Protein AF-A0A2G4I6S5-F1 (afdb_monomer_lite)

pLDDT: mean 93.96, std 7.98, range [54.22, 98.25]

Secondary structure (DSSP, 8-state):
--HHHHHHHHHHHHHHHHHHHHHHHHHHHHHHHHHHHHHHHHHHHHHHHHHHH--HHHHHHHHHHHHHHHHHHHHHHHHHT-

Radius of gyration: 21.97 Å; chains: 1; bounding box: 48×15×64 Å

Structure (mmCIF, N/CA/C/O backbone):
data_AF-A0A2G4I6S5-F1
#
_entry.id   AF-A0A2G4I6S5-F1
#
loop_
_atom_site.group_PDB
_atom_site.id
_atom_site.type_symbol
_atom_site.label_atom_id
_atom_site.label_alt_id
_atom_site.label_comp_id
_atom_site.label_asym_id
_atom_site.label_entity_id
_atom_site.label_seq_id
_atom_site.pdbx_PDB_ins_code
_atom_site.Cartn_x
_atom_site.Cartn_y
_atom_site.Cartn_z
_atom_site.occupancy
_atom_site.B_iso_or_equiv
_atom_site.auth_seq_id
_atom_site.auth_comp_id
_atom_site.auth_asym_id
_atom_site.auth_atom_id
_atom_site.pdbx_PDB_model_num
ATOM 1 N N . MET A 1 1 ? 32.992 5.194 -39.275 1.00 54.22 1 MET A N 1
ATOM 2 C CA . MET A 1 1 ? 31.960 4.576 -38.408 1.00 54.22 1 MET A CA 1
ATOM 3 C C . MET A 1 1 ? 30.598 4.906 -38.996 1.00 54.22 1 MET A C 1
ATOM 5 O O . MET A 1 1 ? 30.265 6.077 -39.078 1.00 54.22 1 MET A O 1
ATOM 9 N N . THR A 1 2 ? 29.872 3.909 -39.496 1.00 61.25 2 THR A N 1
ATOM 10 C CA . THR A 1 2 ? 28.616 4.085 -40.242 1.00 61.25 2 THR A CA 1
ATOM 11 C C . THR A 1 2 ? 27.431 4.362 -39.313 1.00 61.25 2 THR A C 1
ATOM 13 O O . THR A 1 2 ? 27.378 3.873 -38.184 1.00 61.25 2 THR A O 1
ATOM 16 N N . THR A 1 3 ? 26.452 5.128 -39.794 1.00 69.88 3 THR A N 1
ATOM 17 C CA . THR A 1 3 ? 25.210 5.524 -39.098 1.00 69.88 3 THR A CA 1
ATOM 18 C C . THR A 1 3 ? 24.448 4.334 -38.496 1.00 69.88 3 THR A C 1
ATOM 20 O O . THR A 1 3 ? 23.828 4.448 -37.440 1.00 69.88 3 THR A O 1
ATOM 23 N N . GLN A 1 4 ? 24.572 3.157 -39.114 1.00 73.25 4 GLN A N 1
ATOM 24 C CA . GLN A 1 4 ? 24.003 1.892 -38.647 1.00 73.25 4 GLN A CA 1
ATOM 25 C C . GLN A 1 4 ? 24.547 1.459 -37.271 1.00 73.25 4 GLN A C 1
ATOM 27 O O . GLN A 1 4 ? 23.779 1.016 -36.419 1.00 73.25 4 GLN A O 1
ATOM 32 N N . ASN A 1 5 ? 25.843 1.665 -37.002 1.00 75.06 5 ASN A N 1
ATOM 33 C CA . ASN A 1 5 ? 26.452 1.335 -35.708 1.00 75.06 5 ASN A CA 1
ATOM 34 C C . ASN A 1 5 ? 25.972 2.270 -34.590 1.00 75.06 5 ASN A C 1
ATOM 36 O O . ASN A 1 5 ? 25.790 1.837 -33.454 1.00 75.06 5 ASN A O 1
ATOM 40 N N . PHE A 1 6 ? 25.733 3.546 -34.902 1.00 75.44 6 PHE A N 1
ATOM 41 C CA . PHE A 1 6 ? 25.166 4.496 -33.943 1.00 75.44 6 PHE A CA 1
ATOM 42 C C . PHE A 1 6 ? 23.712 4.163 -33.606 1.00 75.44 6 PHE A C 1
ATOM 44 O O . PHE A 1 6 ? 23.337 4.201 -32.434 1.00 75.44 6 PHE A O 1
ATOM 51 N N . ASN A 1 7 ? 22.923 3.772 -34.609 1.00 85.00 7 ASN A N 1
ATOM 52 C CA . ASN A 1 7 ? 21.532 3.383 -34.408 1.00 85.00 7 ASN A CA 1
ATOM 53 C C . ASN A 1 7 ? 21.427 2.110 -33.547 1.00 85.00 7 ASN A C 1
ATOM 55 O O . ASN A 1 7 ? 20.659 2.073 -32.589 1.00 85.00 7 ASN A O 1
ATOM 59 N N . ASN A 1 8 ? 22.291 1.117 -33.792 1.00 90.69 8 ASN A N 1
ATOM 60 C CA . ASN A 1 8 ? 22.353 -0.097 -32.973 1.00 90.69 8 ASN A CA 1
ATOM 61 C C . ASN A 1 8 ? 22.689 0.210 -31.499 1.00 90.69 8 ASN A C 1
ATOM 63 O O . ASN A 1 8 ? 22.000 -0.243 -30.589 1.00 90.69 8 ASN A O 1
ATOM 67 N N . ARG A 1 9 ? 23.683 1.075 -31.244 1.00 92.31 9 ARG A N 1
ATOM 68 C CA . ARG A 1 9 ? 24.035 1.502 -29.875 1.00 92.31 9 ARG A CA 1
ATOM 69 C C . ARG A 1 9 ? 22.908 2.271 -29.180 1.00 92.31 9 ARG A C 1
ATOM 71 O O . ARG A 1 9 ? 22.738 2.143 -27.967 1.00 92.31 9 ARG A O 1
ATOM 78 N N . PHE A 1 10 ? 22.152 3.086 -29.917 1.00 94.50 10 PHE A N 1
ATOM 79 C CA . PHE A 1 10 ? 21.003 3.806 -29.367 1.00 94.50 10 PHE A CA 1
ATOM 80 C C . PHE A 1 10 ? 19.880 2.845 -28.965 1.00 94.50 10 PHE A C 1
ATOM 82 O O . PHE A 1 10 ? 19.365 2.939 -27.847 1.00 94.50 10 PHE A O 1
ATOM 89 N N . VAL A 1 11 ? 19.551 1.894 -29.843 1.00 95.62 11 VAL A N 1
ATOM 90 C CA . VAL A 1 11 ? 18.566 0.840 -29.573 1.00 95.62 11 VAL A CA 1
ATOM 91 C C . VAL A 1 11 ? 18.988 0.013 -28.361 1.00 95.62 11 VAL A C 1
ATOM 93 O O . VAL A 1 11 ? 18.204 -0.130 -27.426 1.00 95.62 11 VAL A O 1
ATOM 96 N N . GLU A 1 12 ? 20.241 -0.442 -28.307 1.00 95.69 12 GLU A N 1
ATOM 97 C CA . GLU A 1 12 ? 20.764 -1.207 -27.172 1.00 95.69 12 GLU A CA 1
ATOM 98 C C . GLU A 1 12 ? 20.640 -0.429 -25.854 1.00 95.69 12 GLU A C 1
ATOM 100 O O . GLU A 1 12 ? 20.156 -0.956 -24.852 1.00 95.69 12 GLU A O 1
ATOM 105 N N . ARG A 1 13 ? 21.015 0.857 -25.846 1.00 96.38 13 ARG A N 1
ATOM 106 C CA . ARG A 1 13 ? 20.890 1.708 -24.655 1.00 96.38 13 ARG A CA 1
ATOM 107 C C . ARG A 1 13 ? 19.435 1.857 -24.215 1.00 96.38 13 ARG A C 1
ATOM 109 O O . ARG A 1 13 ? 19.164 1.843 -23.015 1.00 96.38 13 ARG A O 1
ATOM 116 N N . ARG A 1 14 ? 18.504 2.016 -25.160 1.00 96.56 14 ARG A N 1
ATOM 117 C CA . ARG A 1 14 ? 17.071 2.136 -24.861 1.00 96.56 14 ARG A CA 1
ATOM 118 C C . ARG A 1 14 ? 16.509 0.829 -24.303 1.00 96.56 14 ARG A C 1
ATOM 120 O O . ARG A 1 14 ? 15.808 0.879 -23.300 1.00 96.56 14 ARG A O 1
ATOM 127 N N . LEU A 1 15 ? 16.875 -0.314 -24.882 1.00 97.25 15 LEU A N 1
ATOM 128 C CA . LEU A 1 15 ? 16.487 -1.637 -24.384 1.00 97.25 15 LEU A CA 1
ATOM 129 C C . LEU A 1 15 ? 17.034 -1.894 -22.979 1.00 97.25 15 LEU A C 1
ATOM 131 O O . LEU A 1 15 ? 16.286 -2.306 -22.100 1.00 97.25 15 LEU A O 1
ATOM 135 N N . ARG A 1 16 ? 18.312 -1.586 -22.729 1.00 97.75 16 ARG A N 1
ATOM 136 C CA . ARG A 1 16 ? 18.916 -1.718 -21.393 1.00 97.75 16 ARG A CA 1
ATOM 137 C C . ARG A 1 16 ? 18.178 -0.882 -20.349 1.00 97.75 16 ARG A C 1
ATOM 139 O O . ARG A 1 16 ? 17.915 -1.384 -19.263 1.00 97.75 16 ARG A O 1
ATOM 146 N N . ARG A 1 17 ? 17.817 0.360 -20.689 1.00 97.25 17 ARG A N 1
ATOM 147 C CA . ARG A 1 17 ? 17.006 1.222 -19.816 1.00 97.25 17 ARG A CA 1
ATOM 148 C C . ARG A 1 17 ? 15.620 0.635 -19.571 1.00 97.25 17 ARG A C 1
ATOM 150 O O . ARG A 1 17 ? 15.237 0.523 -18.421 1.00 97.25 17 ARG A O 1
ATOM 157 N N . GLY A 1 18 ? 14.915 0.211 -20.621 1.00 97.44 18 GLY A N 1
ATOM 158 C CA . GLY A 1 18 ? 13.587 -0.395 -20.486 1.00 97.44 18 GLY A CA 1
ATOM 159 C C . GLY A 1 18 ? 13.598 -1.636 -19.592 1.00 97.44 18 GLY A C 1
ATOM 160 O O . GLY A 1 18 ? 12.790 -1.742 -18.679 1.00 97.44 18 GLY A O 1
ATOM 161 N N . THR A 1 19 ? 14.570 -2.531 -19.782 1.00 97.62 19 THR A N 1
ATOM 162 C CA . THR A 1 19 ? 14.740 -3.713 -18.926 1.00 97.62 19 THR A CA 1
ATOM 163 C C . THR A 1 19 ? 15.044 -3.341 -17.477 1.00 97.62 19 THR A C 1
ATOM 165 O O . THR A 1 19 ? 14.566 -4.018 -16.571 1.00 97.62 19 THR A O 1
ATOM 168 N N . GLN A 1 20 ? 15.835 -2.290 -17.246 1.00 98.12 20 GLN A N 1
ATOM 169 C CA . GLN A 1 20 ? 16.128 -1.810 -15.897 1.00 98.12 20 GLN A CA 1
ATOM 170 C C . GLN A 1 20 ? 14.867 -1.257 -15.222 1.00 98.12 20 GLN A C 1
ATOM 172 O O . GLN A 1 20 ? 14.517 -1.724 -14.144 1.00 98.12 20 GLN A O 1
ATOM 177 N N . THR A 1 21 ? 14.128 -0.376 -15.900 1.00 97.12 21 THR A N 1
ATOM 178 C CA . THR A 1 21 ? 12.855 0.169 -15.403 1.00 97.12 21 THR A CA 1
ATOM 179 C C . THR A 1 21 ? 11.831 -0.935 -15.128 1.00 97.12 21 THR A C 1
ATOM 181 O O . THR A 1 21 ? 11.165 -0.922 -14.102 1.00 97.12 21 THR A O 1
ATOM 184 N N . MET A 1 22 ? 11.740 -1.949 -15.993 1.00 97.19 22 MET A N 1
ATOM 185 C CA . MET A 1 22 ? 10.863 -3.101 -15.761 1.00 97.19 22 MET A CA 1
ATOM 186 C C . MET A 1 22 ? 11.235 -3.906 -14.512 1.00 97.19 22 MET A C 1
ATOM 188 O O . MET A 1 22 ? 10.352 -4.481 -13.882 1.00 97.19 22 MET A O 1
ATOM 192 N N . ARG A 1 23 ? 12.526 -4.023 -14.180 1.00 98.06 23 ARG A N 1
ATOM 193 C CA . ARG A 1 23 ? 12.952 -4.705 -12.949 1.00 98.06 23 ARG A CA 1
ATOM 194 C C . ARG A 1 23 ? 12.569 -3.888 -11.726 1.00 98.06 23 ARG A C 1
ATOM 196 O O . ARG A 1 23 ? 11.967 -4.443 -10.821 1.00 98.06 23 ARG A O 1
ATOM 203 N N . GLU A 1 24 ? 12.839 -2.587 -11.763 1.00 97.75 24 GLU A N 1
ATOM 204 C CA . GLU A 1 24 ? 12.493 -1.653 -10.689 1.00 97.75 24 GLU A CA 1
ATOM 205 C C . GLU A 1 24 ? 10.98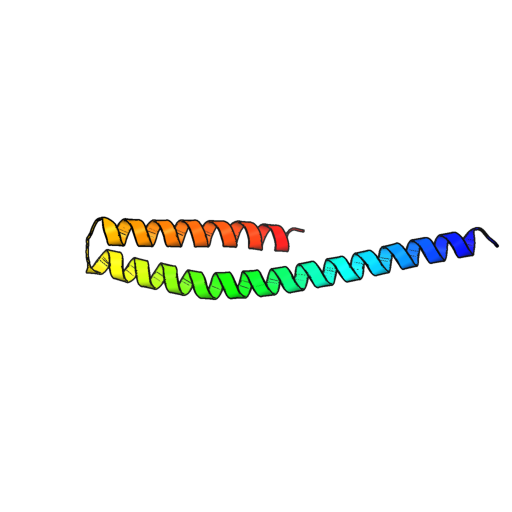8 -1.679 -10.394 1.00 97.75 24 GLU A C 1
ATOM 207 O O . GLU A 1 24 ? 10.604 -1.934 -9.258 1.00 97.75 24 GLU A O 1
ATOM 212 N N . LEU A 1 25 ? 10.135 -1.561 -11.419 1.00 97.62 25 LEU A N 1
ATOM 213 C CA . LEU A 1 25 ? 8.676 -1.625 -11.249 1.00 97.62 25 LEU A CA 1
ATOM 214 C C . LEU A 1 25 ? 8.197 -2.970 -10.687 1.00 97.62 25 LEU A C 1
ATOM 216 O O . LEU A 1 25 ? 7.266 -3.012 -9.889 1.00 97.62 25 LEU A O 1
ATOM 220 N N . ARG A 1 26 ? 8.821 -4.088 -11.079 1.00 97.88 26 ARG A N 1
ATOM 221 C CA . ARG A 1 26 ? 8.480 -5.412 -10.530 1.00 97.88 26 ARG A CA 1
ATOM 222 C C . ARG A 1 26 ? 8.865 -5.537 -9.062 1.00 97.88 26 ARG A C 1
ATOM 224 O O . ARG A 1 26 ? 8.098 -6.107 -8.289 1.00 97.88 26 ARG A O 1
ATOM 231 N N . ASP A 1 27 ? 10.032 -5.023 -8.691 1.00 98.25 27 ASP A N 1
ATOM 232 C CA . ASP A 1 27 ? 10.482 -5.021 -7.302 1.00 98.25 27 ASP A CA 1
ATOM 233 C C . ASP A 1 27 ? 9.573 -4.138 -6.442 1.00 98.25 27 ASP A C 1
ATOM 235 O O . ASP A 1 27 ? 9.157 -4.548 -5.360 1.00 98.25 27 ASP A O 1
ATOM 239 N N . GLU A 1 28 ? 9.190 -2.971 -6.953 1.00 97.81 28 GLU A N 1
ATOM 240 C CA . GLU A 1 28 ? 8.287 -2.033 -6.287 1.00 97.81 28 GLU A CA 1
ATOM 241 C C . GLU A 1 28 ? 6.867 -2.607 -6.141 1.00 97.81 28 GLU A C 1
ATOM 243 O O . GLU A 1 28 ? 6.268 -2.534 -5.066 1.00 97.81 28 GLU A O 1
ATOM 248 N N . LEU A 1 29 ? 6.351 -3.288 -7.172 1.00 98.00 29 LEU A N 1
ATOM 249 C CA . LEU A 1 29 ? 5.091 -4.036 -7.098 1.00 98.00 29 LEU A CA 1
ATOM 250 C C . LEU A 1 29 ? 5.143 -5.148 -6.049 1.00 98.00 29 LEU A C 1
ATOM 252 O O . LEU A 1 29 ? 4.189 -5.315 -5.289 1.00 98.00 29 LEU A O 1
ATOM 256 N N . ARG A 1 30 ? 6.246 -5.901 -5.977 1.00 98.25 30 ARG A N 1
ATOM 257 C CA . ARG A 1 30 ? 6.422 -6.949 -4.964 1.00 98.25 30 ARG A CA 1
ATOM 258 C C . ARG A 1 30 ? 6.401 -6.354 -3.555 1.00 98.25 30 ARG A C 1
ATOM 260 O O . ARG A 1 30 ? 5.643 -6.824 -2.714 1.00 98.25 30 ARG A O 1
ATOM 267 N N . ILE A 1 31 ? 7.184 -5.302 -3.318 1.00 97.88 31 ILE A N 1
ATOM 268 C CA . ILE A 1 31 ? 7.275 -4.634 -2.012 1.00 97.88 31 ILE A CA 1
ATOM 269 C C . ILE A 1 31 ? 5.913 -4.077 -1.590 1.00 97.88 31 ILE A C 1
ATOM 271 O O . ILE A 1 31 ? 5.471 -4.311 -0.469 1.00 97.88 31 ILE A O 1
ATOM 275 N N . THR A 1 32 ? 5.221 -3.372 -2.485 1.00 97.62 32 THR A N 1
ATOM 276 C CA . THR A 1 32 ? 3.902 -2.800 -2.173 1.00 97.62 32 THR A CA 1
ATOM 277 C C . THR A 1 32 ? 2.842 -3.872 -1.939 1.00 97.62 32 THR A C 1
ATOM 279 O O . THR A 1 32 ? 1.980 -3.685 -1.086 1.00 97.62 32 THR A O 1
ATOM 282 N N . SER A 1 33 ? 2.931 -5.020 -2.617 1.00 98.12 33 SER A N 1
ATOM 283 C CA . SER A 1 33 ? 2.058 -6.172 -2.343 1.00 98.12 33 SER A CA 1
ATOM 284 C C . SER A 1 33 ? 2.286 -6.740 -0.938 1.00 98.12 33 SER A C 1
ATOM 286 O O . SER A 1 33 ? 1.328 -7.021 -0.223 1.00 98.12 33 SER A O 1
ATOM 288 N N . GLU A 1 34 ? 3.548 -6.879 -0.518 1.00 97.94 34 GLU A N 1
ATOM 289 C CA . GLU A 1 34 ? 3.909 -7.338 0.833 1.00 97.94 34 GLU A CA 1
ATOM 290 C C . GLU A 1 34 ? 3.429 -6.351 1.909 1.00 97.94 34 GLU A C 1
ATOM 292 O O . GLU A 1 34 ? 2.870 -6.759 2.927 1.00 97.94 34 GLU A O 1
ATOM 297 N N . GLN A 1 35 ? 3.589 -5.048 1.664 1.00 97.25 35 GLN A N 1
ATOM 298 C CA . GLN A 1 35 ? 3.100 -3.996 2.557 1.00 97.25 35 GLN A CA 1
ATOM 299 C C . GLN A 1 35 ? 1.575 -4.004 2.683 1.00 97.25 35 GLN A C 1
ATOM 301 O O . GLN A 1 35 ? 1.069 -3.875 3.796 1.00 97.25 35 GLN A O 1
ATOM 306 N N . LEU A 1 36 ? 0.846 -4.175 1.574 1.00 97.56 36 LEU A N 1
ATOM 307 C CA . LEU A 1 36 ? -0.615 -4.273 1.592 1.00 97.56 36 LEU A CA 1
ATOM 308 C C . LEU A 1 36 ? -1.083 -5.437 2.460 1.00 97.56 36 LEU A C 1
ATOM 310 O O . LEU A 1 36 ? -1.896 -5.221 3.351 1.00 97.56 36 LEU A O 1
ATOM 314 N N . ALA A 1 37 ? -0.519 -6.630 2.259 1.00 96.88 37 ALA A N 1
ATOM 315 C CA . ALA A 1 37 ? -0.894 -7.810 3.034 1.00 96.88 37 ALA A CA 1
ATOM 316 C C . ALA A 1 37 ? -0.658 -7.617 4.544 1.00 96.88 37 ALA A C 1
ATOM 318 O O . ALA A 1 37 ? -1.488 -8.011 5.360 1.00 96.88 37 ALA A O 1
ATOM 319 N N . PHE A 1 38 ? 0.459 -6.988 4.923 1.00 96.44 38 PHE A N 1
ATOM 320 C CA . PHE A 1 38 ? 0.755 -6.690 6.325 1.00 96.44 38 PHE A CA 1
ATOM 321 C C . PHE A 1 38 ? -0.233 -5.674 6.920 1.00 96.44 38 PHE A C 1
ATOM 323 O O . PHE A 1 38 ? -0.797 -5.895 7.990 1.00 96.44 38 PHE A O 1
ATOM 330 N N . ILE A 1 39 ? -0.467 -4.565 6.218 1.00 96.12 39 ILE A N 1
ATOM 331 C CA . ILE A 1 39 ? -1.260 -3.442 6.735 1.00 96.12 39 ILE A CA 1
ATOM 332 C C . ILE A 1 39 ? -2.754 -3.759 6.736 1.00 96.12 39 ILE A C 1
ATOM 334 O O . ILE A 1 39 ? -3.471 -3.275 7.605 1.00 96.12 39 ILE A O 1
ATOM 338 N N . GLU A 1 40 ? -3.227 -4.588 5.809 1.00 96.94 40 GLU A N 1
ATOM 339 C CA . GLU A 1 40 ? -4.594 -5.110 5.828 1.00 96.94 40 GLU A CA 1
ATOM 340 C C . GLU A 1 40 ? -4.854 -5.921 7.107 1.00 96.94 40 GLU A C 1
ATOM 342 O O . GLU A 1 40 ? -5.867 -5.707 7.773 1.00 96.94 40 GLU A O 1
ATOM 347 N N . GLY A 1 41 ? -3.899 -6.766 7.513 1.00 95.88 41 GLY A N 1
ATOM 348 C CA . GLY A 1 41 ? -3.961 -7.482 8.790 1.00 95.88 41 GLY A CA 1
ATOM 349 C C . GLY A 1 41 ? -4.013 -6.541 9.999 1.00 95.88 41 GLY A C 1
ATOM 350 O O . GLY A 1 41 ? -4.885 -6.684 10.854 1.00 95.88 41 GLY A O 1
ATOM 351 N N . GLU A 1 42 ? -3.137 -5.535 10.039 1.00 96.44 42 GLU A N 1
ATOM 352 C CA . GLU A 1 42 ? -3.108 -4.522 11.108 1.00 96.44 42 GLU A CA 1
ATOM 353 C C . GLU A 1 42 ? -4.403 -3.695 11.178 1.00 96.44 42 GLU A C 1
ATOM 355 O O . GLU A 1 42 ? -4.921 -3.415 12.262 1.00 96.44 42 GLU A O 1
ATOM 360 N N . ALA A 1 43 ? -4.940 -3.288 10.025 1.00 96.06 43 ALA A N 1
ATOM 361 C CA . ALA A 1 43 ? -6.181 -2.525 9.950 1.00 96.06 43 ALA A CA 1
ATOM 362 C C . ALA A 1 43 ? -7.368 -3.341 10.477 1.00 96.06 43 ALA A C 1
ATOM 364 O O . ALA A 1 43 ? -8.195 -2.794 11.210 1.00 96.06 43 ALA A O 1
ATOM 365 N N . HIS A 1 44 ? -7.411 -4.639 10.163 1.00 96.25 44 HIS A N 1
ATOM 366 C CA . HIS A 1 44 ? -8.439 -5.552 10.651 1.00 96.25 44 HIS A CA 1
ATOM 367 C C . HIS A 1 44 ? -8.321 -5.827 12.159 1.00 96.25 44 HIS A C 1
ATOM 369 O O . HIS A 1 44 ? -9.326 -5.842 12.869 1.00 96.25 44 HIS A O 1
ATOM 375 N N . GLU A 1 45 ? -7.108 -5.972 12.701 1.00 96.38 45 GLU A N 1
ATOM 376 C CA . GLU A 1 45 ? -6.936 -6.094 14.155 1.00 96.38 45 GLU A CA 1
ATOM 377 C C . GLU A 1 45 ? -7.442 -4.836 14.881 1.00 96.38 45 GLU A C 1
ATOM 379 O O . GLU A 1 45 ? -8.160 -4.923 15.883 1.00 96.38 45 GLU A O 1
ATOM 384 N N . LYS A 1 46 ? -7.109 -3.651 14.360 1.00 96.00 46 LYS A N 1
ATOM 385 C CA . LYS A 1 46 ? -7.564 -2.376 14.927 1.00 96.00 46 LYS A CA 1
ATOM 386 C C . LYS A 1 46 ? -9.070 -2.175 14.790 1.00 96.00 46 LYS A C 1
ATOM 388 O O . LYS A 1 46 ? -9.674 -1.628 15.706 1.00 96.00 46 LYS A O 1
ATOM 393 N N . GLU A 1 47 ? -9.678 -2.649 13.704 1.00 95.44 47 GLU A N 1
ATOM 394 C CA . GLU A 1 47 ? -11.138 -2.691 13.537 1.00 95.44 47 GLU A CA 1
ATOM 395 C C . GLU A 1 47 ? -11.787 -3.498 14.668 1.00 95.44 47 GLU A C 1
ATOM 397 O O . GLU A 1 47 ? -12.634 -2.986 15.401 1.00 95.44 47 GLU A O 1
ATOM 402 N N . MET A 1 48 ? -11.314 -4.731 14.879 1.00 96.44 48 MET A N 1
ATOM 403 C CA . MET A 1 48 ? -11.790 -5.604 15.953 1.00 96.44 48 MET A CA 1
ATOM 404 C C . MET A 1 48 ? -11.613 -4.951 17.329 1.00 96.44 48 MET A C 1
ATOM 406 O O . MET A 1 48 ? -12.517 -4.990 18.164 1.00 96.44 48 MET A O 1
ATOM 410 N N . ARG A 1 49 ? -10.469 -4.298 17.568 1.00 95.56 49 ARG A N 1
ATOM 411 C CA . ARG A 1 49 ? -10.205 -3.571 18.816 1.00 95.56 49 ARG A CA 1
ATOM 412 C C . ARG A 1 49 ? -11.152 -2.389 19.006 1.00 95.56 49 ARG A C 1
ATOM 414 O O . ARG A 1 49 ? -11.667 -2.219 20.106 1.00 95.56 49 ARG A O 1
ATOM 421 N N . ALA A 1 50 ? -11.400 -1.599 17.965 1.00 95.75 50 ALA A N 1
ATOM 422 C CA . ALA A 1 50 ? -12.325 -0.471 18.012 1.00 95.75 50 ALA A CA 1
ATOM 423 C C . ALA A 1 50 ? -13.755 -0.926 18.332 1.00 95.75 50 ALA A C 1
ATOM 425 O O . ALA A 1 50 ? -14.422 -0.302 19.157 1.00 95.75 50 ALA A O 1
ATOM 426 N N . MET A 1 51 ? -14.190 -2.046 17.747 1.00 94.75 51 MET A N 1
ATOM 427 C CA . MET A 1 51 ? -15.502 -2.638 18.016 1.00 94.75 51 MET A CA 1
ATOM 428 C C . MET A 1 51 ? -15.643 -3.167 19.446 1.00 94.75 51 MET A C 1
ATOM 430 O O . MET A 1 51 ? -16.722 -3.075 20.016 1.00 94.75 51 MET A O 1
ATOM 434 N N . VAL A 1 52 ? -14.582 -3.741 20.019 1.00 95.19 52 VAL A N 1
ATOM 435 C CA . VAL A 1 52 ? -14.632 -4.345 21.363 1.00 95.19 52 VAL A CA 1
ATOM 436 C C . VAL A 1 52 ? -14.433 -3.309 22.466 1.00 95.19 52 VAL A C 1
ATOM 438 O O . VAL A 1 52 ? -15.071 -3.389 23.512 1.00 95.19 52 VAL A O 1
ATOM 441 N N . ALA A 1 53 ? -13.513 -2.365 22.269 1.00 91.75 53 ALA A N 1
ATOM 442 C CA . ALA A 1 53 ? -13.188 -1.363 23.276 1.00 91.75 53 ALA A CA 1
ATOM 443 C C . ALA A 1 53 ? -14.204 -0.214 23.302 1.00 91.75 53 ALA A C 1
ATOM 445 O O . ALA A 1 53 ? -14.365 0.417 24.343 1.00 91.75 53 ALA A O 1
ATOM 446 N N . GLU A 1 54 ? -14.849 0.076 22.164 1.00 86.38 54 GLU A N 1
ATOM 447 C CA . GLU A 1 54 ? -15.812 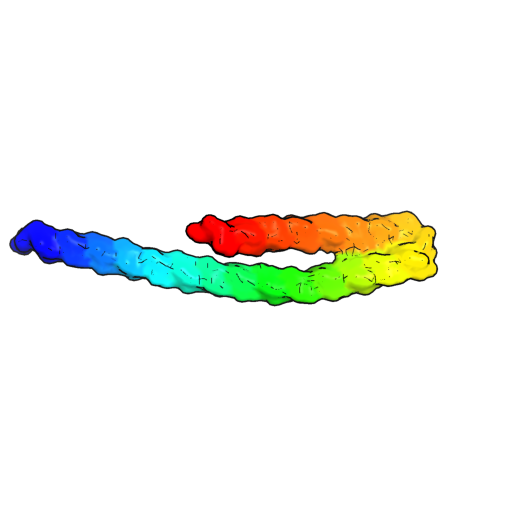1.173 21.988 1.00 86.38 54 GLU A CA 1
ATOM 448 C C . GLU A 1 54 ? -15.277 2.539 22.472 1.00 86.38 54 GLU A C 1
ATOM 450 O O . GLU A 1 54 ? -16.028 3.437 22.861 1.00 86.38 54 GLU A O 1
ATOM 455 N N . THR A 1 55 ? -13.952 2.720 22.452 1.00 94.31 55 THR A N 1
ATOM 456 C CA . THR A 1 55 ? -13.296 3.971 22.840 1.00 94.31 55 THR A CA 1
ATOM 457 C C . THR A 1 55 ? -13.007 4.841 21.621 1.00 94.31 55 THR A C 1
ATOM 459 O O . THR A 1 55 ? -12.720 4.355 20.525 1.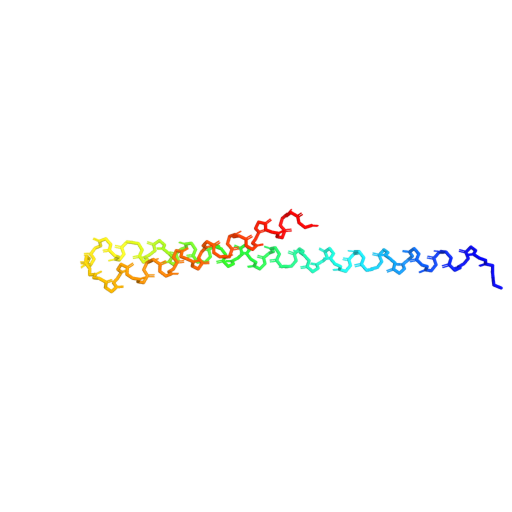00 94.31 55 THR A O 1
ATOM 462 N N . ALA A 1 56 ? -13.029 6.162 21.822 1.00 92.81 56 ALA A N 1
ATOM 463 C CA . ALA A 1 56 ? -12.690 7.125 20.772 1.00 92.81 56 ALA A CA 1
ATOM 464 C C . ALA A 1 56 ? -11.253 6.949 20.246 1.00 92.81 56 ALA A C 1
ATOM 466 O O . ALA A 1 56 ? -11.003 7.157 19.063 1.00 92.81 56 ALA A O 1
ATOM 467 N N . ASP A 1 57 ? -10.331 6.543 21.119 1.00 95.94 57 ASP A N 1
ATOM 468 C CA . ASP A 1 57 ? -8.924 6.319 20.782 1.00 95.94 57 ASP A CA 1
ATOM 469 C C . ASP A 1 57 ? -8.754 5.108 19.850 1.00 95.94 57 ASP A C 1
ATOM 471 O O . ASP A 1 57 ? -8.158 5.219 18.783 1.00 95.94 57 ASP A O 1
ATOM 475 N N . ALA A 1 58 ? -9.402 3.979 20.166 1.00 94.44 58 ALA A N 1
ATOM 476 C CA . ALA A 1 58 ? -9.365 2.795 19.309 1.00 94.44 58 ALA A CA 1
ATOM 477 C C . ALA A 1 58 ? -10.021 3.050 17.937 1.00 94.44 58 ALA A C 1
ATOM 479 O O . ALA A 1 58 ? -9.529 2.578 16.911 1.00 94.44 58 ALA A O 1
ATOM 480 N N . ALA A 1 59 ? -11.100 3.841 17.895 1.00 94.31 59 ALA A N 1
ATOM 481 C CA . ALA A 1 59 ? -11.721 4.261 16.640 1.00 94.31 59 ALA A CA 1
ATOM 482 C C . ALA A 1 59 ? -10.789 5.149 15.791 1.00 94.31 59 ALA A C 1
ATOM 484 O O . ALA A 1 59 ? -10.750 5.008 14.565 1.00 94.31 59 ALA A O 1
ATOM 485 N N . LEU A 1 60 ? -10.019 6.040 16.428 1.00 96.81 60 LEU A N 1
ATOM 486 C CA . LEU A 1 60 ? -9.028 6.870 15.748 1.00 96.81 60 LEU A CA 1
ATOM 487 C C . LEU A 1 60 ? -7.901 6.013 15.155 1.00 96.81 60 LEU A C 1
ATOM 489 O O . LEU A 1 60 ? -7.605 6.154 13.968 1.00 96.81 60 LEU A O 1
ATOM 493 N N . GLU A 1 61 ? -7.334 5.088 15.935 1.00 95.62 61 GLU A N 1
ATOM 494 C CA . GLU A 1 61 ? -6.272 4.181 15.475 1.00 95.62 61 GLU A CA 1
ATOM 495 C C . GLU A 1 61 ? -6.704 3.341 14.264 1.00 95.62 61 GLU A C 1
ATOM 497 O O . GLU A 1 61 ? -5.937 3.178 13.309 1.00 95.62 61 GLU A O 1
ATOM 502 N N . HIS A 1 62 ? -7.930 2.809 14.288 1.00 95.75 62 HIS A N 1
ATOM 503 C CA . HIS A 1 62 ? -8.500 2.061 13.168 1.00 95.75 62 HIS A CA 1
ATOM 504 C C . HIS A 1 62 ? -8.606 2.931 11.910 1.00 95.75 62 HIS A C 1
ATOM 506 O O . HIS A 1 62 ? -8.125 2.547 10.842 1.00 95.75 62 HIS A O 1
ATOM 512 N N . HIS A 1 63 ? -9.155 4.137 12.037 1.00 96.19 63 HIS A N 1
ATOM 513 C CA . HIS A 1 63 ? -9.305 5.048 10.908 1.00 96.19 63 HIS A CA 1
ATOM 514 C C . HIS A 1 63 ? -7.951 5.508 10.328 1.00 96.19 63 HIS A C 1
ATOM 516 O O . HIS A 1 63 ? -7.808 5.650 9.111 1.00 96.19 63 HIS A O 1
ATOM 522 N N . GLU A 1 64 ? -6.924 5.698 11.159 1.00 97.19 64 GLU A N 1
ATOM 523 C CA . GLU A 1 64 ? -5.556 5.975 10.696 1.00 97.19 64 GLU A CA 1
ATOM 524 C C . GLU A 1 64 ? -4.937 4.793 9.937 1.00 97.19 64 GLU A C 1
ATOM 526 O O . GLU A 1 64 ? -4.322 4.981 8.878 1.00 97.19 64 GLU A O 1
ATOM 531 N N . ALA A 1 65 ? -5.133 3.568 10.432 1.00 96.50 65 ALA A N 1
ATOM 532 C CA . ALA A 1 65 ? -4.684 2.362 9.742 1.00 96.50 65 ALA A CA 1
ATOM 533 C C . ALA A 1 65 ? -5.378 2.210 8.381 1.00 96.50 65 ALA A C 1
ATOM 535 O O . ALA A 1 65 ? -4.720 1.945 7.374 1.00 96.50 65 ALA A O 1
ATOM 536 N N . GLN A 1 66 ? -6.680 2.487 8.319 1.00 96.88 66 GLN A N 1
ATOM 537 C CA . GLN A 1 66 ? -7.460 2.414 7.087 1.00 96.88 66 GLN A CA 1
ATOM 538 C C . GLN A 1 66 ? -7.023 3.462 6.052 1.00 96.88 66 GLN A C 1
ATOM 540 O O . GLN A 1 66 ? -6.848 3.139 4.879 1.00 96.88 66 GLN A O 1
ATOM 545 N N . ARG A 1 67 ? -6.722 4.696 6.477 1.00 97.50 67 ARG A N 1
ATOM 546 C CA . ARG A 1 67 ? -6.132 5.724 5.596 1.00 97.50 67 ARG A CA 1
ATOM 547 C C . ARG A 1 67 ? -4.768 5.320 5.042 1.00 97.50 67 ARG A C 1
ATOM 549 O O . ARG A 1 67 ? -4.453 5.602 3.881 1.00 97.50 67 ARG A O 1
ATOM 556 N N . THR A 1 68 ? -3.951 4.675 5.869 1.00 96.19 68 THR A N 1
ATOM 557 C CA . THR A 1 68 ? -2.645 4.157 5.445 1.00 96.19 68 THR A CA 1
ATOM 558 C C . THR A 1 68 ? -2.818 3.069 4.387 1.00 96.19 68 THR A C 1
ATOM 560 O O . THR A 1 68 ? -2.184 3.141 3.331 1.00 96.19 68 THR A O 1
ATOM 563 N N . LEU A 1 69 ? -3.734 2.125 4.623 1.00 97.12 69 LEU A N 1
ATOM 564 C CA . LEU A 1 69 ? -4.078 1.064 3.677 1.00 97.12 69 LEU A CA 1
ATOM 565 C C . LEU A 1 69 ? -4.532 1.638 2.327 1.00 97.12 69 LEU A C 1
ATOM 567 O O . LEU A 1 69 ? -3.986 1.273 1.287 1.00 97.12 69 LEU A O 1
ATOM 571 N N . GLU A 1 70 ? -5.456 2.604 2.334 1.00 97.31 70 GLU A N 1
ATOM 572 C CA . GLU A 1 70 ? -5.926 3.272 1.113 1.00 97.31 70 GLU A CA 1
ATOM 573 C C . GLU A 1 70 ? -4.798 3.960 0.334 1.00 97.31 70 GLU A C 1
ATOM 575 O O . GLU A 1 70 ? -4.785 3.950 -0.899 1.00 97.31 70 GLU A O 1
ATOM 580 N N . THR A 1 71 ? -3.855 4.588 1.039 1.00 97.56 71 THR A N 1
ATOM 581 C CA . THR A 1 71 ? -2.731 5.298 0.415 1.00 97.56 71 THR A CA 1
ATOM 582 C C . THR A 1 71 ? -1.822 4.327 -0.330 1.00 97.56 71 THR A C 1
ATOM 584 O O . THR A 1 71 ? -1.478 4.562 -1.491 1.00 97.56 71 THR A O 1
ATOM 587 N N . ILE A 1 72 ? -1.479 3.206 0.305 1.00 96.50 72 ILE A N 1
ATOM 588 C CA . ILE A 1 7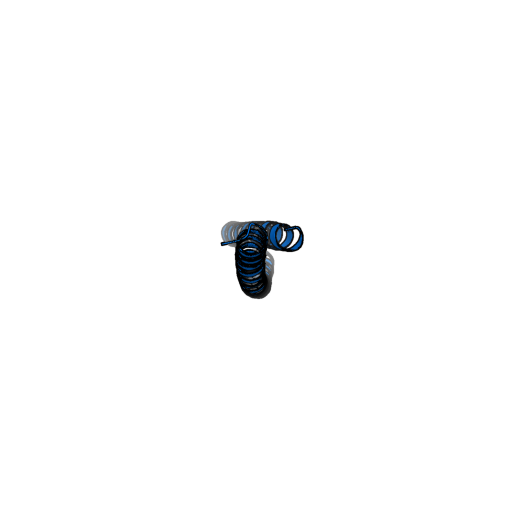2 ? -0.627 2.179 -0.302 1.00 96.50 72 ILE A CA 1
ATOM 589 C C . ILE A 1 72 ? -1.372 1.475 -1.431 1.00 96.50 72 ILE A C 1
ATOM 591 O O . ILE A 1 72 ? -0.782 1.209 -2.475 1.00 96.50 72 ILE A O 1
ATOM 595 N N . HIS A 1 73 ? -2.679 1.253 -1.287 1.00 97.62 73 HIS A N 1
ATOM 596 C CA . HIS A 1 73 ? -3.490 0.661 -2.347 1.00 97.62 73 HIS A CA 1
ATOM 597 C C . HIS A 1 73 ? -3.517 1.548 -3.594 1.00 97.62 73 HIS A C 1
ATOM 599 O O . HIS A 1 73 ? -3.260 1.057 -4.692 1.00 97.62 73 HIS A O 1
ATOM 605 N N . LYS A 1 74 ? -3.731 2.861 -3.441 1.00 97.75 74 LYS A N 1
ATOM 606 C CA . LYS A 1 74 ? -3.669 3.824 -4.558 1.00 97.75 74 LYS A CA 1
ATOM 607 C C . LYS A 1 74 ? -2.315 3.800 -5.258 1.00 97.75 74 LYS A C 1
ATOM 609 O O . LYS A 1 74 ? -2.257 3.811 -6.486 1.00 97.75 74 LYS A O 1
ATOM 614 N N . TYR A 1 75 ? -1.235 3.743 -4.487 1.00 97.44 75 TYR A N 1
ATOM 615 C CA . TYR A 1 75 ? 0.109 3.669 -5.040 1.00 97.44 75 TYR A CA 1
ATOM 616 C C . TYR A 1 75 ? 0.372 2.340 -5.766 1.00 97.44 75 TYR A C 1
ATOM 618 O O . TYR A 1 75 ? 0.857 2.345 -6.894 1.00 97.44 75 TYR A O 1
ATOM 626 N N . HIS A 1 76 ? -0.047 1.208 -5.200 1.00 97.50 76 HIS A N 1
ATOM 627 C CA . HIS A 1 76 ? 0.044 -0.094 -5.860 1.00 97.50 76 HIS A CA 1
ATOM 628 C C . HIS A 1 76 ? -0.742 -0.128 -7.184 1.00 97.50 76 HIS A C 1
ATOM 630 O O . HIS A 1 76 ? -0.243 -0.617 -8.196 1.00 97.50 76 HIS A O 1
ATOM 636 N N . GLN A 1 77 ? -1.944 0.461 -7.220 1.00 97.75 77 GLN A N 1
ATOM 637 C CA . GLN A 1 77 ? -2.724 0.603 -8.458 1.00 97.75 77 GLN A CA 1
ATOM 638 C C . GLN A 1 77 ? -2.021 1.489 -9.492 1.00 97.75 77 GLN A C 1
ATOM 640 O O . GLN A 1 77 ? -2.028 1.171 -10.680 1.00 97.75 77 GLN A O 1
ATOM 645 N N . HIS A 1 78 ? -1.372 2.571 -9.054 1.00 97.06 78 HIS A N 1
ATOM 646 C CA . HIS A 1 78 ? -0.568 3.405 -9.942 1.00 97.06 78 HIS A CA 1
ATOM 647 C C . HIS A 1 78 ? 0.564 2.600 -10.602 1.00 97.06 78 HIS A C 1
ATOM 649 O O . HIS A 1 78 ? 0.719 2.673 -11.824 1.00 97.06 78 HIS A O 1
ATOM 655 N N . LEU A 1 79 ? 1.279 1.768 -9.835 1.00 96.75 79 LEU A N 1
ATOM 656 C CA . LEU A 1 79 ? 2.338 0.896 -10.358 1.00 96.75 79 LEU A CA 1
ATOM 657 C C . LEU A 1 79 ? 1.817 -0.146 -11.358 1.00 96.75 79 LEU A C 1
ATOM 659 O O . LEU A 1 79 ? 2.486 -0.415 -12.349 1.00 96.75 79 LEU A O 1
ATOM 663 N N . LEU A 1 80 ? 0.619 -0.703 -11.144 1.00 95.69 80 LEU A N 1
ATOM 664 C CA . LEU A 1 80 ? -0.011 -1.634 -12.094 1.00 95.69 80 LEU A CA 1
ATOM 665 C C . LEU A 1 80 ? -0.403 -0.968 -13.423 1.00 95.69 80 LEU A C 1
ATOM 667 O O . LEU A 1 80 ? -0.492 -1.645 -14.445 1.00 95.69 80 LEU A O 1
ATOM 671 N N . SER A 1 81 ? -0.662 0.341 -13.401 1.00 94.00 81 SER A N 1
ATOM 672 C CA . SER A 1 81 ? -1.045 1.134 -14.579 1.00 94.00 81 SER A CA 1
ATOM 673 C C . SER A 1 81 ? 0.126 1.80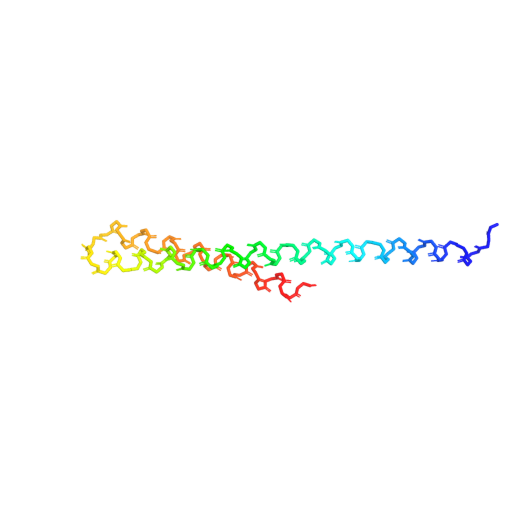6 -15.310 1.00 94.00 81 SER A C 1
ATOM 675 O O . SER A 1 81 ? -0.105 2.462 -16.328 1.00 94.00 81 SER A O 1
ATOM 677 N N . SER A 1 82 ? 1.345 1.683 -14.772 1.00 83.81 82 SER A N 1
ATOM 678 C CA . SER A 1 82 ? 2.578 2.304 -15.287 1.00 83.81 82 SER A CA 1
ATOM 679 C C . SER A 1 82 ? 3.249 1.456 -16.365 1.00 83.81 82 SER A C 1
ATOM 681 O O . SER A 1 82 ? 3.752 2.054 -17.345 1.00 83.81 82 SER A O 1
#

Foldseek 3Di:
DDPVVVVVVVVVVVVVVVVVVVVVLVVVLVVLVVVLVVLVVVLVVLVVVCVVVVDPVSVVSNVVSVVVNVVSVVVSVVSVVD

Sequence (82 aa):
MTTQNFNNRFVERRLRRGTQTMRELRDELRITSEQLAFIEGEAHEKEMRAMVAETADAALEH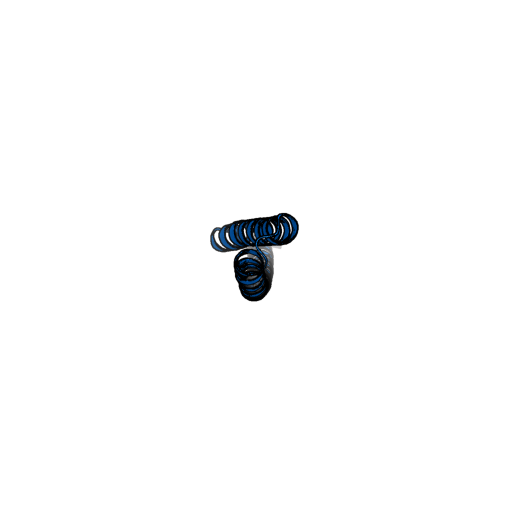HEAQRTLETIHKYHQHLLSS